Protein AF-A0A972CDH7-F1 (afdb_monomer_lite)

Secondary structure (DSSP, 8-state):
-EEEEEEEEEE-SSEEEEE-SSTT----EEEEHHHHHHTT--GGG-EEEEE----TT----

Radius of gyration: 14.32 Å; chains: 1; bounding box: 33×34×37 Å

Structure (mmCIF, N/CA/C/O backbone):
data_AF-A0A972CDH7-F1
#
_entry.id   AF-A0A972CDH7-F1
#
loop_
_atom_site.group_PDB
_atom_site.id
_atom_site.type_symbol
_atom_site.label_atom_id
_atom_site.label_alt_id
_atom_site.label_comp_id
_atom_site.label_asym_id
_atom_site.label_entity_id
_atom_site.label_seq_id
_atom_site.pdbx_PDB_ins_code
_atom_site.Cartn_x
_atom_site.Cartn_y
_atom_site.Cartn_z
_atom_site.occupancy
_atom_site.B_iso_or_equiv
_atom_site.auth_seq_id
_atom_site.auth_comp_id
_atom_site.auth_asym_id
_atom_site.auth_atom_id
_atom_site.pdbx_PDB_model_num
ATOM 1 N N . MET A 1 1 ? -4.759 4.429 -18.681 1.00 84.19 1 MET A N 1
ATOM 2 C CA . MET A 1 1 ? -4.679 3.481 -17.548 1.00 84.19 1 MET A CA 1
ATOM 3 C C . MET A 1 1 ? -3.238 3.020 -17.410 1.00 84.19 1 MET A C 1
ATOM 5 O O . MET A 1 1 ? -2.663 2.575 -18.397 1.00 84.19 1 MET A O 1
ATOM 9 N N . ILE A 1 2 ? -2.656 3.143 -16.220 1.00 89.25 2 ILE A N 1
ATOM 10 C CA . ILE A 1 2 ? -1.306 2.662 -15.897 1.00 89.25 2 ILE A CA 1
ATOM 11 C C . ILE A 1 2 ? -1.420 1.670 -14.742 1.00 89.25 2 ILE A C 1
ATOM 13 O O . ILE A 1 2 ? -2.257 1.842 -13.858 1.00 89.25 2 ILE A O 1
ATOM 17 N N . LYS A 1 3 ? -0.588 0.627 -14.743 1.00 91.31 3 LYS A N 1
ATOM 18 C CA . LYS A 1 3 ? -0.573 -0.408 -13.709 1.00 91.31 3 LYS A CA 1
ATOM 19 C C . LYS A 1 3 ? 0.800 -0.481 -13.055 1.00 91.31 3 LYS A C 1
ATOM 21 O O . LYS A 1 3 ? 1.798 -0.677 -13.742 1.00 91.31 3 LYS A O 1
ATOM 26 N N . TYR A 1 4 ? 0.831 -0.386 -11.732 1.00 90.44 4 TYR A N 1
ATOM 27 C CA . TYR A 1 4 ? 2.046 -0.475 -10.932 1.00 90.44 4 TYR A CA 1
ATOM 28 C C . TYR A 1 4 ? 2.006 -1.678 -10.000 1.00 90.44 4 TYR A C 1
ATOM 30 O O . TYR A 1 4 ? 0.979 -1.974 -9.387 1.00 90.44 4 TYR A O 1
ATOM 38 N N . THR A 1 5 ? 3.157 -2.326 -9.844 1.00 92.06 5 THR A N 1
ATOM 39 C CA . THR A 1 5 ? 3.371 -3.336 -8.807 1.00 92.06 5 THR A CA 1
ATOM 40 C C . THR A 1 5 ? 4.169 -2.718 -7.672 1.00 92.06 5 THR A C 1
ATOM 42 O O . THR A 1 5 ? 5.300 -2.267 -7.847 1.00 92.06 5 THR A O 1
ATOM 45 N N . PHE A 1 6 ? 3.580 -2.746 -6.489 1.00 93.56 6 PHE A N 1
ATOM 46 C CA . PHE A 1 6 ? 4.126 -2.192 -5.266 1.00 93.56 6 PHE A CA 1
ATOM 47 C C . PHE A 1 6 ? 4.468 -3.314 -4.293 1.00 93.56 6 PHE A C 1
ATOM 49 O O . PHE A 1 6 ? 3.696 -4.252 -4.100 1.00 93.56 6 PHE A O 1
ATOM 56 N N . ARG A 1 7 ? 5.624 -3.219 -3.641 1.00 94.06 7 ARG A N 1
ATOM 57 C CA . ARG A 1 7 ? 6.042 -4.168 -2.604 1.00 94.06 7 ARG A CA 1
ATOM 58 C C . ARG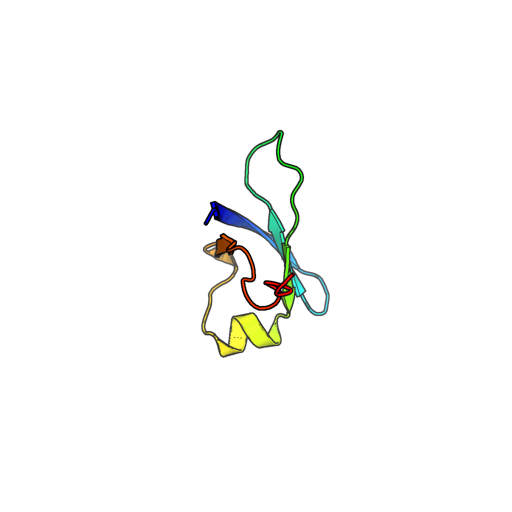 A 1 7 ? 5.901 -3.526 -1.239 1.00 94.06 7 ARG A C 1
ATOM 60 O O . ARG A 1 7 ? 6.160 -2.335 -1.081 1.00 94.06 7 ARG A O 1
ATOM 67 N N . TYR A 1 8 ? 5.510 -4.319 -0.246 1.00 95.75 8 TYR A N 1
ATOM 68 C CA . TYR A 1 8 ? 5.522 -3.859 1.136 1.00 95.75 8 TYR A CA 1
ATOM 69 C C . TYR A 1 8 ? 6.939 -3.479 1.549 1.00 95.75 8 TYR A C 1
ATOM 71 O O . TYR A 1 8 ? 7.871 -4.270 1.397 1.00 95.75 8 TYR A O 1
ATOM 79 N N . LYS A 1 9 ? 7.084 -2.273 2.097 1.00 95.19 9 LYS A N 1
ATOM 80 C CA . LYS A 1 9 ? 8.354 -1.787 2.627 1.00 95.19 9 LYS A CA 1
ATOM 81 C C . LYS A 1 9 ? 8.361 -1.782 4.146 1.00 95.19 9 LYS A C 1
ATOM 83 O O . LYS A 1 9 ? 9.268 -2.327 4.764 1.00 95.19 9 LYS A O 1
ATOM 88 N N . THR A 1 10 ? 7.387 -1.103 4.744 1.00 96.56 10 THR A N 1
ATOM 89 C CA . THR A 1 10 ? 7.291 -0.914 6.196 1.00 96.56 10 THR A CA 1
ATOM 90 C C . THR A 1 10 ? 5.877 -0.479 6.587 1.00 96.56 10 THR A C 1
ATOM 92 O O . THR A 1 10 ? 4.994 -0.356 5.738 1.00 96.56 10 THR A O 1
ATOM 95 N N . ALA A 1 11 ? 5.640 -0.223 7.869 1.00 97.44 11 ALA A N 1
ATOM 96 C CA . ALA A 1 11 ? 4.386 0.309 8.377 1.00 97.44 11 ALA A CA 1
ATOM 97 C C . ALA A 1 11 ? 4.629 1.445 9.376 1.00 97.44 11 ALA A C 1
ATOM 99 O O . ALA A 1 11 ? 5.580 1.422 10.152 1.00 97.44 11 ALA A O 1
ATOM 100 N N . THR A 1 12 ? 3.724 2.420 9.391 1.00 97.25 12 THR A N 1
ATOM 101 C CA . THR A 1 12 ? 3.614 3.415 10.467 1.00 97.25 12 THR A CA 1
ATOM 102 C C . THR A 1 12 ? 2.585 2.944 11.500 1.00 97.25 12 THR A C 1
ATOM 104 O O . THR A 1 12 ? 2.057 1.829 11.409 1.00 97.25 12 THR A O 1
ATOM 107 N N . LYS A 1 13 ? 2.228 3.795 12.474 1.00 97.88 13 LYS A N 1
ATOM 108 C CA . LYS A 1 13 ? 1.122 3.508 13.406 1.00 97.88 13 LYS A CA 1
ATOM 109 C C . LYS A 1 13 ? -0.177 3.187 12.655 1.00 97.88 13 LYS A C 1
ATOM 111 O O . LYS A 1 13 ? -0.836 2.207 12.992 1.00 97.88 13 LYS A O 1
ATOM 116 N N . THR A 1 14 ? -0.508 3.949 11.608 1.00 98.00 14 THR A N 1
ATOM 117 C CA . THR A 1 14 ? -1.830 3.890 10.952 1.00 98.00 14 THR A CA 1
ATOM 118 C C . THR A 1 14 ? -1.821 3.441 9.491 1.00 98.00 14 THR A C 1
ATOM 120 O O . THR A 1 14 ? -2.894 3.140 8.968 1.00 98.00 14 THR A O 1
ATOM 123 N N . CYS A 1 15 ? -0.660 3.343 8.839 1.00 98.38 15 CYS A N 1
ATOM 124 C CA . CYS A 1 15 ? -0.565 2.994 7.418 1.00 98.38 15 CYS A CA 1
ATOM 125 C C . CYS A 1 15 ? 0.449 1.876 7.154 1.00 98.38 15 CYS A C 1
ATOM 127 O O . CYS A 1 15 ? 1.431 1.735 7.883 1.00 98.38 15 CYS A O 1
ATOM 129 N N . TYR A 1 16 ? 0.238 1.130 6.074 1.00 98.06 16 TYR A N 1
ATOM 130 C CA . TYR A 1 16 ? 1.274 0.361 5.391 1.00 98.06 16 TYR A CA 1
ATOM 131 C C . TYR A 1 16 ? 1.922 1.238 4.317 1.00 98.06 16 TYR A C 1
ATOM 133 O O . TYR A 1 16 ? 1.235 2.040 3.684 1.00 98.06 16 TYR A O 1
ATOM 141 N N . ARG A 1 17 ? 3.237 1.098 4.139 1.00 96.94 17 ARG A N 1
ATOM 142 C CA . ARG A 1 17 ? 4.031 1.803 3.134 1.00 96.94 17 ARG A CA 1
ATOM 143 C C . ARG A 1 17 ? 4.495 0.820 2.070 1.00 96.94 17 ARG A C 1
ATOM 145 O O . ARG A 1 17 ? 5.098 -0.205 2.406 1.00 96.94 17 ARG A O 1
ATOM 152 N N . PHE A 1 18 ? 4.266 1.170 0.812 1.00 95.38 18 PHE A N 1
ATOM 153 C CA . PHE A 1 18 ? 4.673 0.377 -0.337 1.00 95.38 18 PHE A CA 1
ATOM 154 C C . PHE A 1 18 ? 5.513 1.194 -1.314 1.00 95.38 18 PHE A C 1
ATOM 156 O O . PHE A 1 18 ? 5.283 2.390 -1.482 1.00 95.38 18 PHE A O 1
ATOM 163 N N . GLU A 1 19 ? 6.461 0.532 -1.972 1.00 93.12 19 GLU A N 1
ATOM 164 C CA . GLU A 1 19 ? 7.387 1.135 -2.939 1.00 93.12 19 GLU A CA 1
ATOM 165 C C . GLU A 1 19 ? 7.471 0.243 -4.199 1.00 93.12 19 GLU A C 1
ATOM 167 O O . GLU A 1 19 ? 7.409 -0.991 -4.075 1.00 93.12 19 GLU A O 1
ATOM 172 N N . PRO A 1 20 ? 7.582 0.817 -5.413 1.00 86.25 20 PRO A N 1
ATOM 173 C CA . PRO A 1 20 ? 7.927 0.059 -6.605 1.00 86.25 20 PRO A CA 1
ATOM 174 C C . PRO A 1 20 ? 9.386 -0.387 -6.453 1.00 86.25 20 PRO A C 1
ATOM 176 O O . PRO A 1 20 ? 10.269 0.392 -6.110 1.00 86.25 20 PRO A O 1
ATOM 179 N N . GLY A 1 21 ? 9.642 -1.684 -6.602 1.00 71.88 21 GLY A N 1
ATOM 180 C CA . GLY A 1 21 ? 10.899 -2.309 -6.173 1.00 71.88 21 GLY A CA 1
ATOM 181 C C . GLY A 1 21 ? 12.166 -1.913 -6.948 1.00 71.88 21 GLY A C 1
ATOM 182 O O . GLY A 1 21 ? 13.201 -2.527 -6.699 1.00 71.88 21 GLY A O 1
ATOM 183 N N . THR A 1 22 ? 12.103 -0.957 -7.878 1.00 69.94 22 THR A N 1
ATOM 184 C CA . THR A 1 22 ? 13.201 -0.583 -8.783 1.00 69.94 22 THR A CA 1
ATOM 185 C C . THR A 1 22 ? 13.199 0.917 -9.084 1.00 69.94 22 THR A C 1
ATOM 187 O O . THR A 1 22 ? 12.174 1.471 -9.469 1.00 69.94 22 THR A O 1
ATOM 190 N N . ALA A 1 23 ? 14.369 1.549 -8.943 1.00 64.94 23 ALA A N 1
ATOM 191 C CA . ALA A 1 23 ? 14.662 2.896 -9.444 1.00 64.94 23 ALA A CA 1
ATOM 192 C C . ALA A 1 23 ? 14.548 2.945 -10.989 1.00 64.94 23 ALA A C 1
ATOM 194 O O . ALA A 1 23 ? 14.712 1.896 -11.620 1.00 64.94 23 ALA A O 1
ATOM 195 N N . PRO A 1 24 ? 14.306 4.113 -11.621 1.00 63.09 24 PRO A N 1
ATOM 196 C CA . PRO A 1 24 ? 14.352 5.478 -11.075 1.00 63.09 24 PRO A CA 1
ATOM 197 C C . PRO A 1 24 ? 13.042 5.981 -10.446 1.00 63.09 24 PRO A C 1
ATOM 199 O O . PRO A 1 24 ? 12.993 7.118 -9.980 1.00 63.09 24 PRO A O 1
ATOM 202 N N . ASP A 1 25 ? 11.993 5.159 -10.405 1.00 66.12 25 ASP A N 1
ATOM 203 C CA . ASP A 1 25 ? 10.663 5.607 -9.993 1.00 66.12 25 ASP A CA 1
ATOM 204 C C . ASP A 1 25 ? 10.548 5.731 -8.465 1.00 66.12 25 ASP A C 1
ATOM 206 O O . ASP A 1 25 ? 10.223 4.783 -7.747 1.00 66.12 25 ASP A O 1
ATOM 210 N N . PHE A 1 26 ? 10.805 6.932 -7.943 1.00 72.88 26 PHE A N 1
ATOM 211 C CA . PHE A 1 26 ? 10.615 7.260 -6.528 1.00 72.88 26 PHE A CA 1
ATOM 212 C C . PHE A 1 26 ? 9.139 7.509 -6.213 1.00 72.88 26 PHE A C 1
ATOM 214 O O . PHE A 1 26 ? 8.700 8.642 -6.031 1.00 72.88 26 PHE A O 1
ATOM 221 N N . MET A 1 27 ? 8.363 6.434 -6.123 1.00 86.62 27 MET A N 1
ATOM 222 C CA . MET A 1 27 ? 6.968 6.498 -5.700 1.00 86.62 27 MET A CA 1
ATOM 223 C C . MET A 1 27 ? 6.777 5.775 -4.369 1.00 86.62 27 MET A C 1
ATOM 225 O O . MET A 1 27 ? 7.319 4.701 -4.131 1.00 86.62 27 MET A O 1
ATOM 229 N N . THR A 1 28 ? 6.000 6.361 -3.464 1.00 92.19 28 THR A N 1
ATOM 230 C CA . THR A 1 28 ? 5.653 5.737 -2.184 1.00 92.19 28 THR A CA 1
ATOM 231 C C . THR A 1 28 ? 4.155 5.825 -1.978 1.00 92.19 28 THR A C 1
ATOM 233 O O . THR A 1 28 ? 3.589 6.915 -1.980 1.00 92.19 28 THR A O 1
ATOM 236 N N . LEU A 1 29 ? 3.520 4.679 -1.747 1.00 94.75 29 LEU A N 1
ATOM 237 C CA . LEU A 1 29 ? 2.098 4.602 -1.452 1.00 94.75 29 LEU A CA 1
ATOM 238 C C . LEU A 1 29 ? 1.878 4.308 0.030 1.00 94.75 29 LEU A C 1
ATOM 240 O O . LEU A 1 29 ? 2.401 3.327 0.563 1.00 94.75 29 LEU A O 1
ATOM 244 N N . TYR A 1 30 ? 1.066 5.136 0.684 1.00 96.94 30 TYR A N 1
ATOM 245 C CA . TYR A 1 30 ? 0.595 4.902 2.046 1.00 96.94 30 TYR A CA 1
ATOM 246 C C . TYR A 1 30 ? -0.882 4.529 2.026 1.00 96.94 30 TYR A C 1
ATOM 248 O O . TYR A 1 30 ? -1.721 5.370 1.718 1.00 96.94 30 TYR A O 1
ATOM 256 N N . LEU A 1 31 ? -1.208 3.300 2.426 1.00 97.19 31 LEU A N 1
ATOM 257 C CA . LEU A 1 31 ? -2.598 2.862 2.590 1.00 97.19 31 LEU A CA 1
ATOM 258 C C . LEU A 1 31 ? -2.906 2.622 4.062 1.00 97.19 31 LEU A C 1
ATOM 260 O O . LEU A 1 31 ? -2.100 2.038 4.793 1.00 97.19 31 LEU A O 1
ATOM 264 N N . LYS A 1 32 ? -4.071 3.086 4.519 1.00 98.25 32 LYS A N 1
ATOM 265 C CA . LYS A 1 32 ? -4.494 2.925 5.912 1.00 98.25 32 LYS A CA 1
ATOM 266 C C . LYS A 1 32 ? -4.662 1.444 6.233 1.00 98.25 32 LYS A C 1
ATOM 268 O O . LYS A 1 32 ? -5.265 0.689 5.475 1.00 98.25 32 LYS A O 1
ATOM 273 N N . LYS A 1 33 ? -4.178 1.038 7.410 1.00 98.25 33 LYS A N 1
ATOM 274 C CA . LYS A 1 33 ? -4.271 -0.357 7.868 1.00 98.25 33 LYS A CA 1
ATOM 275 C C . LYS A 1 33 ? -5.715 -0.846 7.936 1.00 98.25 33 LYS A C 1
ATOM 277 O O . LYS A 1 33 ? -5.970 -1.983 7.565 1.00 98.25 33 LYS A O 1
ATOM 282 N N . LYS A 1 34 ? -6.639 0.019 8.379 1.00 97.94 34 LYS A N 1
ATOM 283 C CA . LYS A 1 34 ? -8.068 -0.310 8.479 1.00 97.94 34 LYS A CA 1
ATOM 284 C C . LYS A 1 34 ? -8.667 -0.719 7.130 1.00 97.94 34 LYS A C 1
ATOM 286 O O . LYS A 1 34 ? -9.411 -1.687 7.089 1.00 97.94 34 LYS A O 1
ATOM 291 N N . ASP A 1 35 ? -8.280 -0.046 6.050 1.00 97.69 35 ASP A N 1
ATOM 292 C CA . ASP A 1 35 ? -8.864 -0.264 4.726 1.00 97.69 35 ASP A CA 1
ATOM 293 C C . ASP A 1 35 ? -8.275 -1.533 4.093 1.00 97.69 35 ASP A C 1
ATOM 295 O O . ASP A 1 35 ? -9.005 -2.365 3.567 1.00 97.69 35 ASP A O 1
ATOM 299 N N . ILE A 1 36 ? -6.963 -1.748 4.249 1.00 96.38 36 ILE A N 1
ATOM 300 C CA . ILE A 1 36 ? -6.281 -2.976 3.803 1.00 96.38 36 ILE A CA 1
ATOM 301 C C . ILE A 1 36 ? -6.804 -4.210 4.543 1.00 96.38 36 ILE A C 1
ATOM 303 O O . ILE A 1 36 ? -7.058 -5.240 3.922 1.00 96.38 36 ILE A O 1
ATOM 307 N N . TYR A 1 37 ? -7.004 -4.092 5.858 1.00 95.19 37 TYR A N 1
ATOM 308 C CA . TYR A 1 37 ? -7.582 -5.155 6.675 1.00 95.19 37 TYR A CA 1
ATOM 309 C C . TYR A 1 37 ? -9.034 -5.448 6.287 1.00 95.19 37 TYR A C 1
ATOM 311 O O . TYR A 1 37 ? -9.379 -6.607 6.077 1.00 95.19 37 TYR A O 1
ATOM 319 N N . ALA A 1 38 ? -9.870 -4.414 6.147 1.00 97.44 38 ALA A N 1
ATOM 320 C CA . ALA A 1 38 ? -11.269 -4.569 5.750 1.00 97.44 38 ALA A CA 1
ATOM 321 C C . ALA A 1 38 ? -11.414 -5.218 4.362 1.00 97.44 38 ALA A C 1
ATOM 323 O O . ALA A 1 38 ? -12.352 -5.975 4.136 1.00 97.44 38 ALA A O 1
ATOM 324 N N . ALA A 1 39 ? -10.461 -4.973 3.459 1.00 96.62 39 ALA A N 1
ATOM 325 C CA . ALA A 1 39 ? -10.401 -5.597 2.140 1.00 96.62 39 ALA A CA 1
ATOM 326 C C . ALA A 1 39 ? -9.828 -7.032 2.143 1.00 96.62 39 ALA A C 1
ATOM 328 O O . ALA A 1 39 ? -9.748 -7.653 1.085 1.00 96.62 39 ALA A O 1
ATOM 329 N N . GLY A 1 40 ? -9.390 -7.563 3.294 1.00 96.94 40 GLY A N 1
ATOM 330 C CA . GLY A 1 40 ? -8.787 -8.898 3.394 1.00 96.94 40 GLY A CA 1
ATOM 331 C C . GLY A 1 40 ? -7.432 -9.029 2.687 1.00 96.94 40 GLY A C 1
ATOM 332 O O . GLY A 1 40 ? -7.008 -10.134 2.348 1.00 96.94 40 GLY A O 1
ATOM 333 N N . ILE A 1 41 ? -6.749 -7.911 2.436 1.00 96.00 41 ILE A N 1
ATOM 334 C CA . ILE A 1 41 ? -5.485 -7.883 1.701 1.00 96.00 41 ILE A CA 1
ATOM 335 C C . ILE A 1 41 ? -4.330 -8.173 2.662 1.00 96.00 41 ILE A C 1
ATOM 337 O O . ILE A 1 41 ? -4.150 -7.481 3.665 1.00 96.00 41 ILE A O 1
ATOM 341 N N . ASP A 1 42 ? -3.493 -9.157 2.324 1.00 97.00 42 ASP A N 1
ATOM 342 C CA . ASP A 1 42 ? -2.210 -9.361 2.999 1.00 97.00 42 ASP A CA 1
ATOM 343 C C . ASP A 1 42 ? -1.175 -8.366 2.446 1.00 97.00 42 ASP A C 1
ATOM 345 O O . ASP A 1 42 ? -0.687 -8.554 1.325 1.00 97.00 42 ASP A O 1
ATOM 349 N N . PRO A 1 43 ? -0.785 -7.326 3.209 1.00 95.94 43 PRO A N 1
ATOM 350 C CA . PRO A 1 43 ? 0.139 -6.313 2.718 1.00 95.94 43 PRO A CA 1
ATOM 351 C C . PRO A 1 43 ? 1.494 -6.915 2.333 1.00 95.94 43 PRO A C 1
ATOM 353 O O . PRO A 1 43 ? 2.138 -6.410 1.418 1.00 95.94 43 PRO A O 1
ATOM 356 N N . LYS A 1 44 ? 1.936 -8.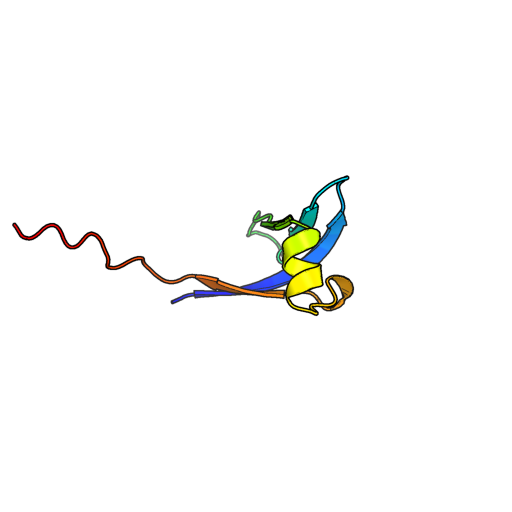010 2.971 1.00 96.06 44 LYS A N 1
ATOM 357 C CA . LYS A 1 44 ? 3.255 -8.605 2.706 1.00 96.06 44 LYS A CA 1
ATOM 358 C C . LYS A 1 44 ? 3.366 -9.217 1.310 1.00 96.06 44 LYS A C 1
ATOM 360 O O . LYS A 1 44 ? 4.479 -9.344 0.808 1.00 96.06 44 LYS A O 1
ATOM 365 N N . LYS A 1 45 ? 2.240 -9.541 0.667 1.00 96.38 45 LYS A N 1
ATOM 366 C CA . LYS A 1 45 ? 2.202 -10.011 -0.728 1.00 96.38 45 LYS A CA 1
ATOM 367 C C . LYS A 1 45 ? 2.372 -8.881 -1.749 1.00 96.38 45 LYS A C 1
ATOM 369 O O . LYS A 1 45 ? 2.513 -9.156 -2.937 1.00 96.38 45 LYS A O 1
ATOM 374 N N . GLY A 1 46 ? 2.419 -7.628 -1.293 1.00 93.62 46 GLY A N 1
ATOM 375 C CA . GLY A 1 46 ? 2.456 -6.457 -2.160 1.00 93.62 46 GLY A CA 1
ATOM 376 C C . GLY A 1 46 ? 1.07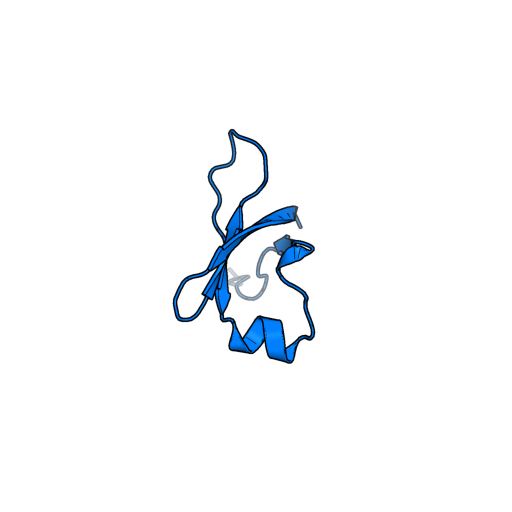9 -6.105 -2.711 1.00 93.62 46 GLY A C 1
ATOM 377 O O . GLY A 1 46 ? 0.065 -6.682 -2.325 1.00 93.62 46 GLY A O 1
ATOM 378 N N . LEU A 1 47 ? 1.052 -5.114 -3.594 1.00 94.25 47 LEU A N 1
ATOM 379 C 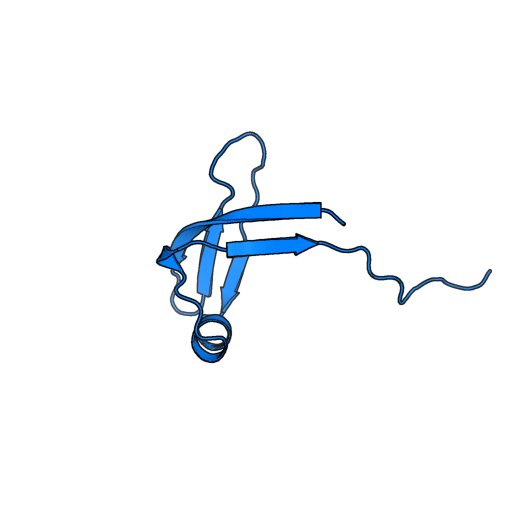CA . LEU A 1 47 ? -0.161 -4.584 -4.197 1.00 94.25 47 LEU A CA 1
ATOM 380 C C . LEU A 1 47 ? 0.029 -4.390 -5.691 1.00 94.25 47 LEU A C 1
ATOM 382 O O . LEU A 1 47 ? 1.121 -4.089 -6.174 1.00 94.25 47 LEU A O 1
ATOM 386 N N . VAL A 1 48 ? -1.084 -4.483 -6.398 1.00 94.25 48 VAL A N 1
ATOM 387 C CA . VAL A 1 48 ? -1.215 -4.004 -7.763 1.00 94.25 48 VAL A CA 1
ATOM 388 C C . VAL A 1 48 ? -2.119 -2.783 -7.715 1.00 94.25 48 VAL A C 1
ATOM 390 O O . VAL A 1 48 ? -3.226 -2.860 -7.188 1.00 94.25 48 VAL A O 1
ATOM 393 N N . VAL A 1 49 ? -1.636 -1.662 -8.238 1.00 91.31 49 VAL A N 1
ATOM 394 C CA . VAL A 1 49 ? -2.362 -0.390 -8.255 1.00 91.31 49 VAL A CA 1
ATOM 395 C C . VAL A 1 49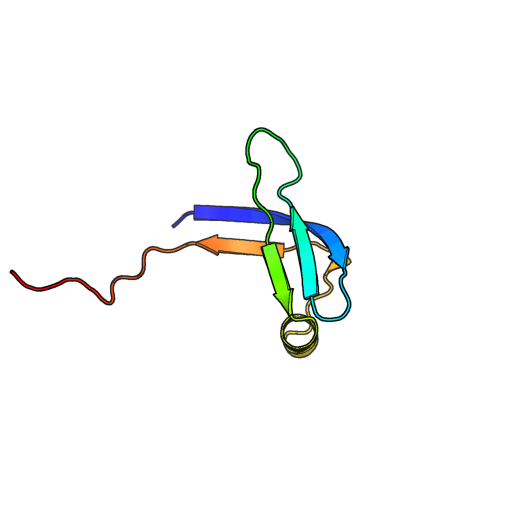 ? -2.617 -0.007 -9.699 1.00 91.31 49 VAL A C 1
ATOM 397 O O . VAL A 1 49 ? -1.684 0.050 -10.500 1.00 91.31 49 VAL A O 1
ATOM 400 N N . THR A 1 50 ? -3.876 0.263 -10.013 1.00 93.00 50 THR A N 1
ATOM 401 C CA . THR A 1 50 ? -4.287 0.793 -11.309 1.00 93.00 50 THR A CA 1
ATOM 402 C C . THR A 1 50 ? -4.571 2.279 -11.146 1.00 93.00 50 THR A C 1
ATOM 404 O O . THR A 1 50 ? -5.316 2.672 -10.253 1.00 93.00 50 THR A O 1
ATOM 407 N N . VAL A 1 51 ? -3.945 3.098 -11.985 1.00 89.31 51 VAL A N 1
ATOM 408 C CA . VAL A 1 51 ? -4.177 4.539 -12.063 1.00 89.31 51 VAL A CA 1
ATOM 409 C C . VAL A 1 51 ? -4.911 4.824 -13.363 1.00 89.31 51 VAL A C 1
ATOM 411 O O . VAL A 1 51 ? -4.450 4.477 -14.457 1.00 89.31 51 VAL A O 1
ATOM 414 N N . GLU A 1 52 ? -6.066 5.453 -13.236 1.00 94.62 52 GLU A N 1
ATOM 415 C CA . GLU A 1 52 ? -6.917 5.864 -14.343 1.00 94.62 52 GLU A CA 1
ATOM 416 C C . GLU A 1 52 ? -7.136 7.368 -14.266 1.00 94.62 52 GLU A C 1
ATOM 418 O O . GLU A 1 52 ? -7.125 7.958 -13.186 1.00 94.62 52 GLU A O 1
ATOM 423 N N . GLU A 1 53 ? -7.276 7.987 -15.431 1.00 93.19 53 GLU A N 1
ATOM 424 C CA . GLU A 1 53 ? -7.653 9.390 -15.519 1.00 93.19 53 GLU A CA 1
ATOM 425 C C . GLU A 1 53 ? -9.089 9.548 -15.013 1.00 93.19 53 GLU A C 1
ATOM 427 O O . GLU A 1 53 ? -9.972 8.786 -15.414 1.00 93.19 53 GLU A O 1
ATOM 432 N N . ASN A 1 54 ? -9.320 10.520 -14.126 1.00 90.44 54 ASN A N 1
ATOM 433 C CA . ASN A 1 54 ? -10.677 10.848 -13.713 1.00 90.44 54 ASN A CA 1
ATOM 434 C C . ASN A 1 54 ? -11.360 11.656 -14.827 1.00 90.44 54 ASN A C 1
ATOM 436 O O . ASN A 1 54 ? -10.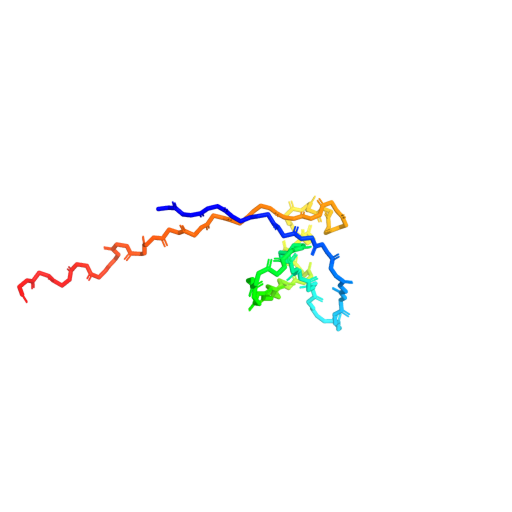923 12.761 -15.138 1.00 90.44 54 ASN A O 1
ATOM 440 N N . LYS A 1 55 ? -12.438 11.113 -15.397 1.00 85.94 55 LYS A N 1
ATOM 441 C CA . LYS A 1 55 ? -13.211 11.736 -16.484 1.00 85.94 55 LYS A CA 1
ATOM 442 C C . LYS A 1 55 ? -14.339 12.651 -16.001 1.00 85.94 55 LYS A C 1
ATOM 444 O O . LYS A 1 55 ? -15.091 13.171 -16.813 1.00 85.94 55 LYS A O 1
ATOM 449 N N . GLU A 1 56 ? -14.478 12.852 -14.693 1.00 77.69 56 GLU A N 1
ATOM 450 C CA . GLU A 1 56 ? -15.577 13.642 -14.119 1.00 77.69 56 GLU A CA 1
ATOM 451 C C . GLU A 1 56 ? -15.484 15.156 -14.397 1.00 77.69 56 GLU A C 1
ATOM 453 O O . GLU A 1 56 ? -16.447 15.866 -14.133 1.00 77.69 56 GLU A O 1
ATOM 458 N N . ASN A 1 57 ? -14.377 15.652 -14.969 1.00 60.62 57 ASN A N 1
ATOM 459 C CA . ASN A 1 57 ? -14.186 17.066 -15.320 1.00 60.62 57 ASN A CA 1
ATOM 460 C C . ASN A 1 57 ? -13.894 17.278 -16.818 1.00 60.62 57 ASN A C 1
ATOM 462 O O . ASN A 1 57 ? -12.999 18.048 -17.171 1.00 60.62 57 ASN A O 1
ATOM 466 N N . GLU A 1 58 ? -14.652 16.642 -17.715 1.00 58.38 58 GLU A N 1
ATOM 467 C CA . GLU A 1 58 ? -14.880 17.255 -19.030 1.00 58.38 58 GLU A CA 1
ATOM 468 C C . GLU A 1 58 ? -15.734 18.511 -18.793 1.00 58.38 58 GLU A C 1
ATOM 470 O O . GLU A 1 58 ? -16.964 18.468 -18.774 1.00 58.38 58 GLU A O 1
ATOM 475 N N . VAL A 1 59 ? -15.067 19.635 -18.507 1.00 60.47 59 VAL A N 1
ATOM 476 C CA . VAL A 1 59 ? -15.689 20.954 -18.635 1.00 60.47 59 VAL A CA 1
ATOM 477 C C . VAL A 1 59 ? -16.098 21.051 -20.099 1.00 60.47 59 VAL A C 1
ATOM 479 O O . VAL A 1 59 ? -15.245 21.129 -20.980 1.00 60.47 59 VAL A O 1
ATOM 482 N N . ASN A 1 60 ? -17.399 20.941 -20.360 1.00 54.88 60 ASN A N 1
ATOM 483 C CA . ASN A 1 60 ? -17.941 21.324 -21.648 1.00 54.88 60 ASN A CA 1
ATOM 484 C C . ASN A 1 60 ? -17.638 22.817 -21.846 1.00 54.88 60 ASN A C 1
ATOM 486 O O . ASN A 1 60 ? -18.063 23.625 -21.019 1.00 54.88 60 ASN A O 1
ATOM 490 N N . GLU A 1 61 ? -16.957 23.091 -22.963 1.00 46.66 61 GLU A N 1
ATOM 491 C CA . GLU A 1 61 ? -16.557 24.381 -23.563 1.00 46.66 61 GLU A CA 1
ATOM 492 C C . GLU A 1 61 ? -15.194 24.968 -23.166 1.00 46.66 61 GLU A C 1
ATOM 494 O O . GLU A 1 61 ? -15.014 25.479 -22.038 1.00 46.66 61 GLU A O 1
#

Sequence (61 aa):
MIKYTFRYKTATKTCYRFEPGTAPDFMTLYLKKKDIYAAGIDPKKGLVVTVEENKENEVNE

pLDDT: mean 88.4, std 13.03, range [46.66, 98.38]

Foldseek 3Di:
DDKAWWAFDQADPFWTWTDRPDDPDPDIDTDGPVVCVVVVHDRRVTDMDDDDDDPPPPPDD